Protein AF-A0A732D3E9-F1 (afdb_monomer)

Secondary structure (DSSP, 8-state):
-HHHHHHHHTT--HHHHHHHTT--HHHHHHHS------

InterPro domains:
  IPR006120 Resolvase, HTH domain [PF02796] (1-35)
  IPR009057 Homedomain-like superfamily [SSF46689] (2-35)

Foldseek 3Di:
DVVLLVCVVVVNDLVVSCVVVVHDSV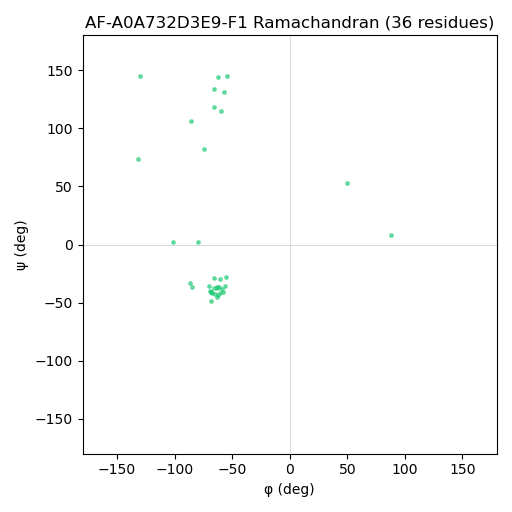VCCVVRPDPPPD

Sequence (38 aa):
MAQAGRLIGAGVPRQQVAIIYDVGLSTLYRKFPASITK

Radius of gyration: 9.33 Å; Cα contacts (8 Å, |Δi|>4): 20; chains: 1; bounding box: 21×17×25 Å

Organism: Salmonella dublin (NCBI:txid98360)

Solvent-accessible surface area (backbone atoms only — not comparable to full-atom values): 2455 Å² total; per-residue (Å²): 110,81,60,58,56,52,43,47,73,72,65,46,55,62,68,60,53,19,62,78,68,73,43,59,61,67,60,48,43,73,76,53,62,79,80,85,78,127

Mean predicted aligned error: 4.26 Å

pLDDT: mean 87.08, std 12.78, range [42.81, 95.75]

Nearest PDB structures (foldseek):
  3fiw-assembly2_D  TM=7.638E-01  e=4.688E+00  Streptomyces coelicolor
  8b4h-assembly1_A  TM=6.993E-01  e=7.115E+00  Geobacillus stearothermophilus
  6m10-assembly3_D  TM=7.222E-01  e=9.397E+00  Pseudomonas aeruginosa PAO1

Structure (mmCIF, N/CA/C/O backbone):
data_AF-A0A732D3E9-F1
#
_entry.id   AF-A0A732D3E9-F1
#
loop_
_atom_site.group_PDB
_atom_site.id
_atom_site.type_symbol
_atom_site.label_atom_id
_atom_site.label_alt_id
_atom_site.label_comp_id
_atom_site.label_asym_id
_atom_site.label_entity_id
_atom_site.label_seq_id
_atom_site.pdbx_PDB_ins_code
_atom_site.Cartn_x
_atom_site.Ca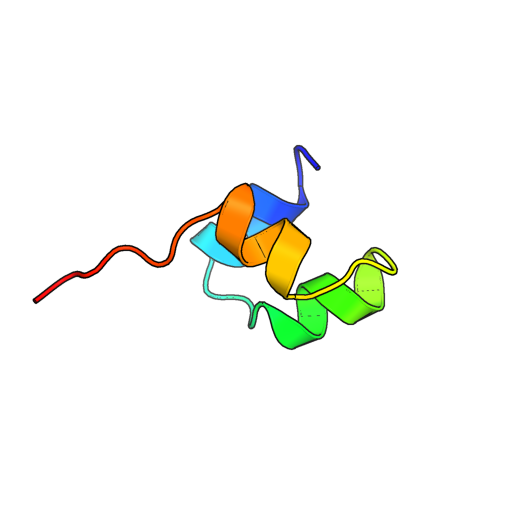rtn_y
_atom_site.Cartn_z
_atom_site.occupancy
_atom_site.B_iso_or_equiv
_atom_site.auth_seq_id
_atom_site.auth_comp_id
_atom_site.auth_asym_id
_atom_site.auth_atom_id
_atom_site.pdbx_PDB_model_num
ATOM 1 N N . MET A 1 1 ? -3.438 2.529 -11.286 1.00 62.78 1 MET A N 1
ATOM 2 C CA . MET A 1 1 ? -3.573 2.001 -9.903 1.00 62.78 1 MET A CA 1
ATOM 3 C C . MET A 1 1 ? -4.899 1.268 -9.638 1.00 62.78 1 MET A C 1
ATOM 5 O O . MET A 1 1 ? -5.290 1.150 -8.483 1.00 62.78 1 MET A O 1
ATOM 9 N N . ALA A 1 2 ? -5.582 0.712 -10.650 1.00 70.19 2 ALA A N 1
ATOM 10 C CA . ALA A 1 2 ? -6.826 -0.034 -10.409 1.00 70.19 2 ALA A CA 1
ATOM 11 C C . ALA A 1 2 ? -6.617 -1.262 -9.493 1.00 70.19 2 ALA A C 1
ATOM 13 O O . ALA A 1 2 ? -7.500 -1.617 -8.722 1.00 70.19 2 ALA A O 1
ATOM 14 N N . GLN A 1 3 ? -5.426 -1.872 -9.527 1.00 87.56 3 GLN A N 1
ATOM 15 C CA . GLN A 1 3 ? -5.078 -3.025 -8.690 1.00 87.56 3 GLN A CA 1
ATOM 16 C C . GLN A 1 3 ? -4.563 -2.646 -7.290 1.00 87.56 3 GLN A C 1
ATOM 18 O O . GLN A 1 3 ? -4.927 -3.309 -6.325 1.00 87.56 3 GLN A O 1
ATOM 23 N N . ALA A 1 4 ? -3.791 -1.561 -7.151 1.00 88.50 4 ALA A N 1
ATOM 24 C CA . ALA A 1 4 ? -3.261 -1.113 -5.856 1.00 88.50 4 ALA A CA 1
ATOM 25 C C . ALA A 1 4 ? -4.375 -0.842 -4.828 1.00 88.50 4 ALA A C 1
ATOM 27 O O . ALA A 1 4 ? -4.261 -1.255 -3.678 1.00 88.50 4 ALA A O 1
ATOM 28 N N . GLY A 1 5 ? -5.486 -0.231 -5.256 1.00 88.06 5 GLY A N 1
ATOM 29 C CA . GLY A 1 5 ? -6.650 -0.021 -4.391 1.00 88.06 5 GLY A CA 1
ATOM 30 C C . GLY A 1 5 ? -7.295 -1.326 -3.922 1.0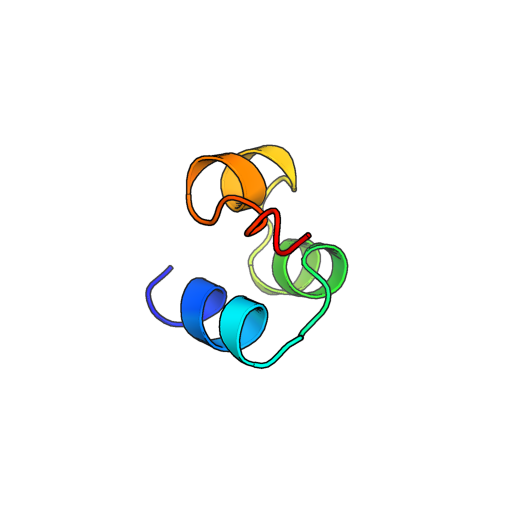0 88.06 5 GLY A C 1
ATOM 31 O O . GLY A 1 5 ? -7.697 -1.422 -2.767 1.00 88.06 5 GLY A O 1
ATOM 32 N N . ARG A 1 6 ? -7.327 -2.357 -4.779 1.00 91.69 6 ARG A N 1
ATOM 33 C CA . ARG A 1 6 ? -7.837 -3.689 -4.410 1.00 91.69 6 ARG A CA 1
ATOM 34 C C . ARG A 1 6 ? -6.934 -4.387 -3.402 1.00 91.69 6 ARG A C 1
ATOM 36 O O . ARG A 1 6 ? -7.443 -4.968 -2.457 1.00 91.69 6 ARG A O 1
ATOM 43 N N . LEU A 1 7 ? -5.616 -4.291 -3.570 1.00 91.88 7 LEU A N 1
ATOM 44 C CA . LEU A 1 7 ? -4.653 -4.849 -2.616 1.00 91.88 7 LEU A CA 1
ATOM 45 C C . LEU A 1 7 ? -4.774 -4.164 -1.250 1.00 91.88 7 LEU A C 1
ATOM 47 O O . LEU A 1 7 ? -4.861 -4.841 -0.233 1.00 91.88 7 LEU A O 1
ATOM 51 N N . ILE A 1 8 ? -4.864 -2.831 -1.228 1.00 91.44 8 ILE A N 1
ATOM 52 C CA . ILE A 1 8 ? -5.066 -2.068 0.012 1.00 91.44 8 ILE A CA 1
ATOM 53 C C . ILE A 1 8 ? -6.409 -2.431 0.668 1.00 91.44 8 ILE A C 1
ATOM 55 O O . ILE A 1 8 ? -6.455 -2.636 1.877 1.00 91.44 8 ILE A O 1
ATOM 59 N N . GLY A 1 9 ? -7.488 -2.549 -0.113 1.00 89.50 9 GLY A N 1
ATOM 60 C CA . GLY A 1 9 ? -8.805 -2.966 0.384 1.00 89.50 9 GLY A CA 1
ATOM 61 C C . GLY A 1 9 ? -8.846 -4.413 0.888 1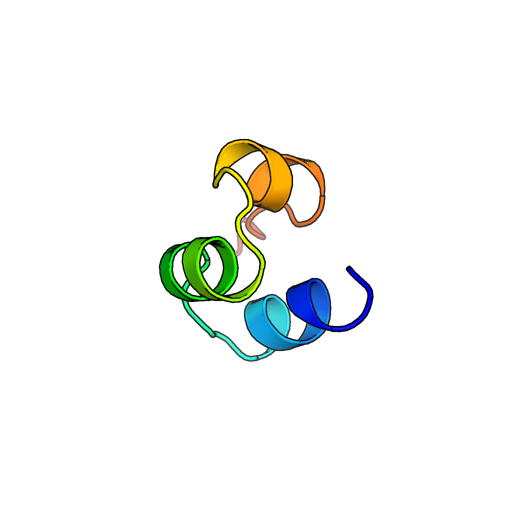.00 89.50 9 GLY A C 1
ATOM 62 O O . GLY A 1 9 ? -9.595 -4.712 1.808 1.00 89.50 9 GLY A O 1
ATOM 63 N N . ALA A 1 10 ? -8.003 -5.290 0.340 1.00 91.69 10 ALA A N 1
ATOM 64 C CA . ALA A 1 10 ? -7.823 -6.667 0.800 1.00 91.69 10 ALA A CA 1
ATOM 65 C C . ALA A 1 10 ? -6.915 -6.789 2.043 1.00 91.69 10 ALA A C 1
ATOM 67 O O . ALA A 1 10 ? -6.636 -7.900 2.483 1.00 91.69 10 ALA A O 1
ATOM 68 N N . GLY A 1 11 ? -6.434 -5.671 2.601 1.00 90.12 11 GLY A N 1
ATOM 69 C CA . GLY A 1 11 ? -5.592 -5.652 3.802 1.00 90.12 11 GLY A CA 1
ATOM 70 C C . GLY A 1 11 ? -4.089 -5.780 3.542 1.00 90.12 11 GLY A C 1
ATOM 71 O O . GLY A 1 11 ? -3.317 -5.897 4.492 1.00 90.12 11 GLY A O 1
ATOM 72 N N . VAL A 1 12 ? -3.637 -5.723 2.283 1.00 93.62 12 VAL A N 1
ATOM 73 C CA . VAL A 1 12 ? -2.199 -5.726 1.973 1.00 93.62 12 VAL A CA 1
ATOM 74 C C . VAL A 1 12 ? -1.553 -4.444 2.518 1.00 93.62 12 VAL A C 1
ATOM 76 O O . VAL A 1 12 ? -2.070 -3.344 2.276 1.00 93.62 12 VAL A O 1
ATOM 79 N N . PRO A 1 13 ? -0.399 -4.533 3.207 1.00 94.00 13 PRO A N 1
ATOM 80 C CA . PRO A 1 13 ? 0.295 -3.362 3.721 1.00 94.00 13 PRO A CA 1
ATOM 81 C C . PRO A 1 13 ? 0.629 -2.368 2.607 1.00 94.00 13 PRO A C 1
ATOM 83 O O . PRO A 1 13 ? 1.240 -2.717 1.594 1.00 94.00 13 PRO A O 1
ATOM 86 N N . ARG A 1 14 ? 0.309 -1.087 2.822 1.00 94.12 14 ARG A N 1
ATOM 87 C CA . ARG A 1 14 ? 0.621 0.003 1.873 1.00 94.12 14 ARG A CA 1
ATOM 88 C C . ARG A 1 14 ? 2.109 0.069 1.520 1.00 94.12 14 ARG A C 1
ATOM 90 O O . ARG A 1 14 ? 2.454 0.486 0.425 1.00 94.12 14 ARG A O 1
ATOM 97 N N . GLN A 1 15 ? 2.977 -0.368 2.427 1.00 95.12 15 GLN A N 1
ATOM 98 C CA . GLN A 1 15 ? 4.425 -0.416 2.232 1.00 95.12 15 GLN A CA 1
ATOM 99 C C . GLN A 1 15 ? 4.836 -1.478 1.207 1.00 95.12 15 GLN A C 1
ATOM 101 O O . GLN A 1 15 ? 5.661 -1.215 0.340 1.00 95.12 15 GLN A O 1
ATOM 106 N N . GLN A 1 16 ? 4.186 -2.641 1.232 1.00 95.75 16 GLN A N 1
ATOM 107 C CA . GLN A 1 16 ? 4.387 -3.679 0.225 1.00 95.75 16 GLN A CA 1
ATOM 108 C C . GLN A 1 16 ? 3.842 -3.234 -1.138 1.00 95.75 16 GLN A C 1
ATOM 110 O O . GLN A 1 16 ? 4.496 -3.416 -2.160 1.00 95.75 16 GLN A O 1
ATOM 115 N N . VAL A 1 17 ? 2.677 -2.579 -1.156 1.00 94.88 17 VAL A N 1
ATOM 116 C CA . VAL A 1 17 ? 2.108 -1.999 -2.385 1.00 94.88 17 VAL A CA 1
ATOM 117 C C . VAL A 1 17 ? 3.014 -0.897 -2.954 1.00 94.88 17 VAL A C 1
ATOM 119 O O . VAL A 1 17 ? 3.173 -0.814 -4.166 1.00 94.88 17 VAL A O 1
ATOM 122 N N . ALA A 1 18 ? 3.644 -0.082 -2.106 1.00 95.56 18 ALA A N 1
ATOM 123 C CA . ALA A 1 18 ? 4.592 0.948 -2.530 1.00 95.56 18 ALA A CA 1
ATOM 124 C C . ALA A 1 18 ? 5.806 0.360 -3.262 1.00 95.56 18 ALA A C 1
ATOM 126 O O . ALA A 1 18 ? 6.192 0.885 -4.300 1.00 95.56 18 ALA A O 1
ATOM 127 N N . ILE A 1 19 ? 6.350 -0.756 -2.768 1.00 95.12 19 ILE A N 1
ATOM 128 C CA . ILE A 1 19 ? 7.486 -1.454 -3.390 1.00 95.12 19 ILE A CA 1
ATOM 129 C C . ILE A 1 19 ? 7.080 -2.079 -4.732 1.00 95.12 19 ILE A C 1
ATOM 131 O O . ILE A 1 19 ? 7.759 -1.879 -5.730 1.00 95.12 19 ILE A O 1
ATOM 135 N N . ILE A 1 20 ? 5.954 -2.803 -4.780 1.00 94.00 20 ILE A N 1
ATOM 136 C CA . ILE A 1 20 ? 5.509 -3.523 -5.991 1.00 94.00 20 ILE A CA 1
ATOM 137 C C . ILE A 1 20 ? 5.248 -2.570 -7.163 1.00 94.00 20 ILE A C 1
ATOM 139 O O . ILE A 1 20 ? 5.488 -2.920 -8.315 1.00 94.00 20 ILE A O 1
ATOM 143 N N . TYR A 1 21 ? 4.714 -1.385 -6.875 1.00 92.62 21 TYR A N 1
ATOM 144 C CA . TYR A 1 21 ? 4.331 -0.413 -7.897 1.00 92.62 21 TYR A CA 1
ATOM 145 C C . TYR A 1 21 ? 5.349 0.718 -8.077 1.00 92.62 21 TYR A C 1
ATOM 147 O O . TYR A 1 21 ? 5.075 1.606 -8.878 1.00 92.62 21 TYR A O 1
ATOM 155 N N . ASP A 1 22 ? 6.467 0.693 -7.345 1.00 94.31 22 ASP A N 1
ATOM 156 C CA . ASP A 1 22 ? 7.485 1.752 -7.309 1.00 94.31 22 ASP A CA 1
ATOM 157 C C . ASP A 1 22 ? 6.879 3.151 -7.079 1.00 94.31 22 ASP A C 1
ATOM 159 O O . ASP A 1 22 ? 7.048 4.096 -7.846 1.00 94.31 22 ASP A O 1
ATOM 163 N N . VAL A 1 23 ? 6.067 3.281 -6.025 1.00 94.00 23 VAL A N 1
ATOM 164 C CA . VAL A 1 23 ? 5.391 4.543 -5.693 1.00 94.00 23 VAL A CA 1
ATOM 165 C C . VAL A 1 23 ? 5.572 4.926 -4.240 1.00 94.00 23 VAL A C 1
ATOM 167 O O . VAL A 1 23 ? 5.535 4.097 -3.336 1.00 94.00 23 VAL A O 1
ATOM 170 N N . GLY A 1 24 ? 5.674 6.232 -3.996 1.00 94.62 24 GLY A N 1
ATOM 171 C CA . GLY A 1 24 ? 5.742 6.763 -2.640 1.00 94.62 24 GLY A CA 1
ATOM 172 C C . GLY A 1 24 ? 4.482 6.459 -1.823 1.00 94.62 24 GLY A C 1
ATOM 173 O O . GLY A 1 24 ? 3.354 6.542 -2.321 1.00 94.62 24 GLY A O 1
ATOM 174 N N . LEU A 1 25 ? 4.669 6.198 -0.526 1.00 93.94 25 LEU A N 1
ATOM 175 C CA . LEU A 1 25 ? 3.581 5.963 0.430 1.00 93.94 25 LEU A CA 1
ATOM 176 C C . LEU A 1 25 ? 2.580 7.132 0.461 1.00 93.94 25 LEU A C 1
ATOM 178 O O . LEU A 1 25 ? 1.375 6.920 0.566 1.00 93.94 25 LEU A O 1
ATOM 182 N N . SER A 1 26 ? 3.072 8.364 0.307 1.00 94.62 26 SER A N 1
ATOM 183 C CA . SER A 1 26 ? 2.269 9.589 0.204 1.00 94.62 26 SER A CA 1
ATOM 184 C C . SER A 1 26 ? 1.286 9.552 -0.969 1.00 94.62 26 SER A C 1
ATOM 186 O O . SER A 1 26 ? 0.134 9.962 -0.826 1.00 94.62 26 SER A O 1
ATOM 188 N N . THR A 1 27 ? 1.699 8.993 -2.110 1.00 93.94 27 THR A N 1
ATOM 189 C CA . THR A 1 27 ? 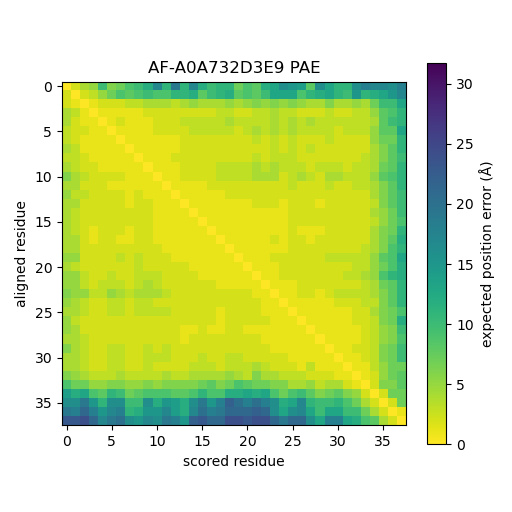0.832 8.795 -3.279 1.00 93.94 27 THR A CA 1
ATOM 190 C C . THR A 1 27 ? -0.290 7.813 -2.959 1.00 93.94 27 THR A C 1
ATOM 192 O O . THR A 1 27 ? -1.446 8.062 -3.309 1.00 93.94 27 THR A O 1
ATOM 195 N N . LEU A 1 28 ? 0.030 6.721 -2.257 1.00 92.81 28 LEU A N 1
ATOM 196 C CA . LEU A 1 28 ? -0.962 5.735 -1.833 1.00 92.81 28 LEU A CA 1
ATOM 197 C C . LEU A 1 28 ? -1.925 6.303 -0.789 1.00 92.81 28 LEU A C 1
ATOM 199 O O . LEU A 1 28 ? -3.121 6.089 -0.925 1.00 92.81 28 LEU A O 1
ATOM 203 N N . TYR A 1 29 ? -1.454 7.069 0.196 1.00 93.12 29 TYR A N 1
ATOM 204 C CA . TYR A 1 29 ? -2.325 7.724 1.180 1.00 93.12 29 TYR A CA 1
ATOM 205 C C . TYR A 1 29 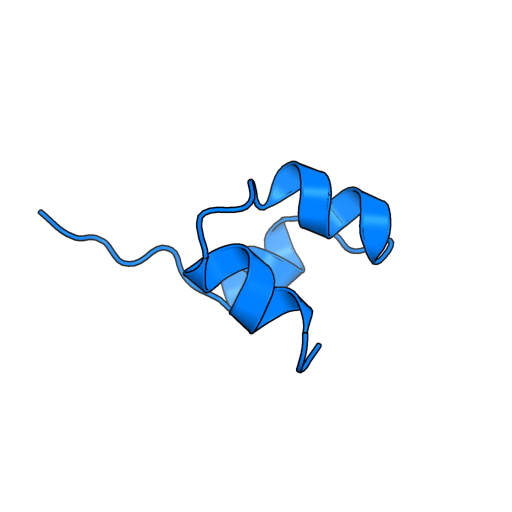? -3.231 8.790 0.556 1.00 93.12 29 TYR A C 1
ATOM 207 O O . TYR A 1 29 ? -4.394 8.892 0.931 1.00 93.12 29 TYR A O 1
ATOM 215 N N . ARG A 1 30 ? -2.736 9.555 -0.426 1.00 91.50 30 ARG A N 1
ATOM 216 C CA . ARG A 1 30 ? -3.531 10.577 -1.122 1.00 91.50 30 ARG A CA 1
ATOM 217 C C . ARG A 1 30 ? -4.609 9.976 -2.025 1.00 91.50 30 ARG A C 1
ATOM 219 O O . ARG A 1 30 ? -5.677 10.563 -2.158 1.00 91.50 30 ARG A O 1
ATOM 226 N N . LYS A 1 31 ? -4.337 8.833 -2.665 1.00 90.75 31 LYS A N 1
ATOM 227 C CA . LYS A 1 31 ? -5.304 8.133 -3.535 1.00 90.75 31 LYS A CA 1
ATOM 228 C C . LYS A 1 31 ? -6.223 7.168 -2.785 1.00 90.75 31 LYS A C 1
ATOM 230 O O . LYS A 1 31 ? -7.363 6.990 -3.198 1.00 90.75 31 LYS A O 1
ATOM 235 N N . PHE A 1 32 ? -5.723 6.536 -1.729 1.00 90.50 32 PHE A N 1
ATOM 236 C CA . PHE A 1 32 ? -6.402 5.509 -0.939 1.00 90.50 32 PHE A CA 1
ATOM 237 C C . PHE A 1 32 ? -6.271 5.850 0.552 1.00 90.50 32 PHE A C 1
ATOM 239 O O . PHE A 1 32 ? -5.473 5.220 1.271 1.00 90.50 32 PHE A O 1
ATO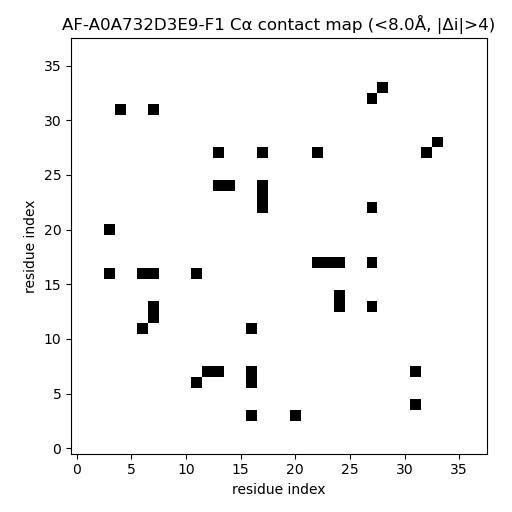M 246 N N . PRO A 1 33 ? -7.017 6.868 1.022 1.00 86.94 33 PRO A N 1
ATOM 247 C CA . PRO A 1 33 ? -6.953 7.303 2.409 1.00 86.94 33 PRO A CA 1
ATOM 248 C C . PRO A 1 33 ? -7.208 6.125 3.353 1.00 86.94 33 PRO A C 1
ATOM 250 O O . PRO A 1 33 ? -7.959 5.197 3.041 1.00 86.94 33 PRO A O 1
ATOM 253 N N . ALA A 1 34 ? -6.526 6.118 4.498 1.00 83.44 34 ALA A N 1
ATOM 254 C CA . ALA A 1 34 ? -6.828 5.149 5.540 1.00 83.44 34 ALA A CA 1
ATOM 255 C C . ALA A 1 34 ? -8.237 5.442 6.056 1.00 83.44 34 ALA A C 1
ATOM 257 O O . ALA A 1 34 ? -8.498 6.543 6.537 1.00 83.44 34 ALA A O 1
ATOM 258 N N . SER A 1 35 ? -9.148 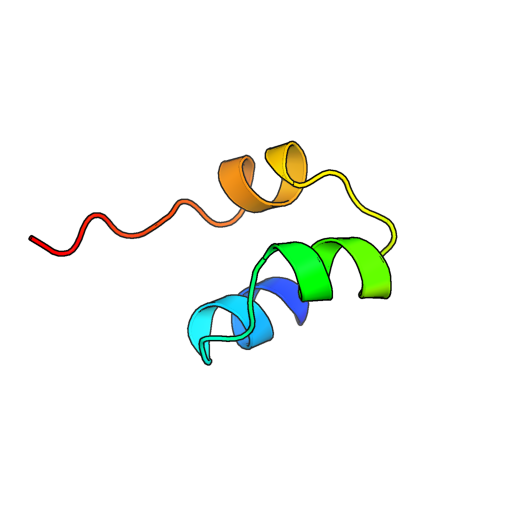4.478 5.911 1.00 71.44 35 SER A N 1
ATOM 259 C CA . SER A 1 35 ? -10.448 4.566 6.566 1.00 71.44 35 SER A CA 1
ATOM 260 C C . SER A 1 35 ? -10.194 4.653 8.069 1.00 71.44 35 SER A C 1
ATOM 262 O O . SER A 1 35 ? -9.644 3.719 8.654 1.00 71.44 35 SER A O 1
ATOM 264 N N . ILE A 1 36 ? -10.549 5.781 8.684 1.00 63.22 36 ILE A N 1
ATOM 265 C CA . ILE A 1 36 ? -10.601 5.911 10.139 1.00 6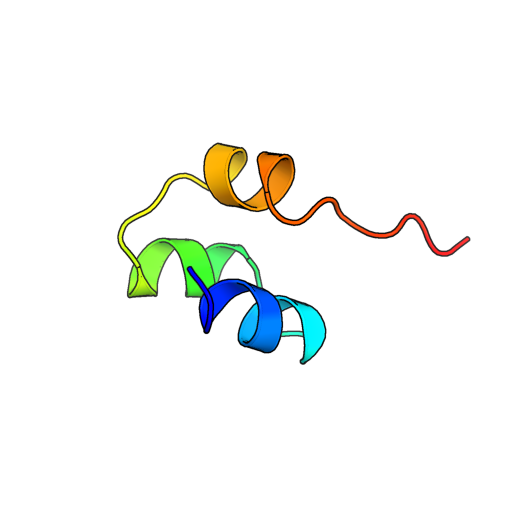3.22 36 ILE A CA 1
ATOM 266 C C . ILE A 1 36 ? -11.855 5.148 10.561 1.00 63.22 36 ILE A C 1
ATOM 268 O O . ILE A 1 36 ? -12.933 5.720 10.677 1.00 63.22 36 ILE A O 1
ATOM 272 N N . THR A 1 37 ? -11.750 3.830 10.687 1.00 48.78 37 THR A N 1
ATOM 273 C CA . THR A 1 37 ? -12.799 3.053 11.349 1.00 48.78 37 THR A CA 1
ATOM 274 C C . THR A 1 37 ? -12.474 3.100 12.834 1.00 48.78 37 THR A C 1
ATOM 276 O O . THR A 1 37 ? -11.453 2.559 13.258 1.00 48.78 37 THR A O 1
ATOM 279 N N . LYS A 1 38 ? -13.267 3.887 13.563 1.00 42.81 38 LYS A N 1
ATOM 280 C CA . LYS A 1 38 ? -13.237 3.974 15.022 1.00 42.81 38 LYS A CA 1
ATOM 281 C C . LYS A 1 38 ? -13.910 2.748 15.628 1.00 42.81 38 LYS A C 1
ATOM 283 O O . LYS A 1 38 ? -14.859 2.249 14.983 1.00 42.81 38 LYS A O 1
#